Protein AF-A0A453KY57-F1 (afdb_monomer_lite)

Structure (mmCIF, N/CA/C/O backbone):
data_AF-A0A453KY57-F1
#
_entry.id   AF-A0A453KY57-F1
#
loop_
_atom_site.group_PDB
_atom_site.id
_atom_site.type_symbol
_atom_site.label_atom_id
_atom_site.label_alt_id
_atom_site.label_comp_id
_atom_site.label_asym_id
_atom_site.label_entity_id
_atom_site.label_seq_id
_atom_site.pdbx_PDB_ins_code
_atom_site.Cartn_x
_atom_site.Cartn_y
_atom_site.Cartn_z
_atom_site.occupancy
_atom_site.B_iso_or_equiv
_atom_site.auth_seq_id
_atom_site.auth_comp_id
_atom_site.auth_asym_id
_atom_site.auth_atom_id
_atom_site.pdbx_PDB_model_num
ATOM 1 N N . LEU A 1 1 ? -5.825 -2.140 -4.950 1.00 81.94 1 LEU A N 1
ATOM 2 C CA . LEU A 1 1 ? -4.880 -1.760 -3.873 1.00 81.94 1 LEU A CA 1
ATOM 3 C C . LEU A 1 1 ? -5.567 -1.044 -2.707 1.00 81.94 1 LEU A C 1
ATOM 5 O O . LEU A 1 1 ? -5.497 -1.556 -1.598 1.00 81.94 1 LEU A O 1
ATOM 9 N N . LYS A 1 2 ? -6.284 0.068 -2.941 1.00 85.69 2 LYS A N 1
ATOM 10 C CA . LYS A 1 2 ? -6.944 0.858 -1.880 1.00 85.69 2 LYS A CA 1
ATOM 11 C C . LYS A 1 2 ? -7.761 0.026 -0.877 1.00 85.69 2 LYS A C 1
ATOM 13 O O . LYS A 1 2 ? -7.515 0.114 0.319 1.00 85.69 2 LYS A O 1
ATOM 18 N N . GLY A 1 3 ? -8.666 -0.829 -1.362 1.00 86.31 3 GLY A N 1
ATOM 19 C CA . GLY A 1 3 ? -9.506 -1.665 -0.492 1.00 86.31 3 GLY A CA 1
ATOM 20 C C . GLY A 1 3 ? -8.716 -2.642 0.388 1.00 86.31 3 GLY A C 1
ATOM 21 O O . GLY A 1 3 ? -9.034 -2.801 1.559 1.00 86.31 3 GLY A O 1
ATOM 22 N N . ALA A 1 4 ? -7.631 -3.225 -0.132 1.00 88.25 4 ALA A N 1
ATOM 23 C CA . ALA A 1 4 ? -6.781 -4.139 0.634 1.00 88.25 4 ALA A CA 1
ATOM 24 C C . ALA A 1 4 ? -6.027 -3.419 1.768 1.00 88.25 4 ALA A C 1
ATOM 26 O O . ALA A 1 4 ? -5.888 -3.960 2.862 1.00 88.25 4 ALA A O 1
ATOM 27 N N . LEU A 1 5 ? -5.580 -2.179 1.534 1.00 87.56 5 LEU A N 1
ATOM 28 C CA . LEU A 1 5 ? -4.932 -1.355 2.562 1.00 87.56 5 LEU A CA 1
ATOM 29 C C . LEU A 1 5 ? -5.925 -0.905 3.645 1.00 87.56 5 LEU A C 1
ATOM 31 O O . LEU A 1 5 ? -5.584 -0.889 4.826 1.00 87.56 5 LEU A O 1
ATOM 35 N N . GLN A 1 6 ? -7.164 -0.587 3.261 1.00 87.25 6 GLN A N 1
ATOM 36 C CA . GLN A 1 6 ? -8.233 -0.260 4.209 1.00 87.25 6 GLN A CA 1
ATOM 37 C C . GLN A 1 6 ? -8.622 -1.467 5.075 1.00 87.25 6 GLN A C 1
ATOM 39 O O . GLN A 1 6 ? -8.809 -1.321 6.282 1.00 87.25 6 GLN A O 1
ATOM 44 N N . GLU A 1 7 ? -8.685 -2.665 4.491 1.00 88.81 7 GLU A N 1
ATOM 45 C CA . GLU A 1 7 ? -8.918 -3.898 5.246 1.00 88.81 7 GLU A CA 1
ATOM 46 C C . GLU A 1 7 ? -7.761 -4.195 6.212 1.00 88.81 7 GLU A C 1
ATOM 48 O O . GLU A 1 7 ? -7.995 -4.492 7.385 1.00 88.81 7 GLU A O 1
ATOM 53 N N . LEU A 1 8 ? -6.510 -4.045 5.760 1.00 86.25 8 LEU A N 1
ATOM 54 C CA . LEU A 1 8 ? -5.327 -4.222 6.606 1.00 86.25 8 LEU A CA 1
ATOM 55 C C . LEU A 1 8 ? -5.3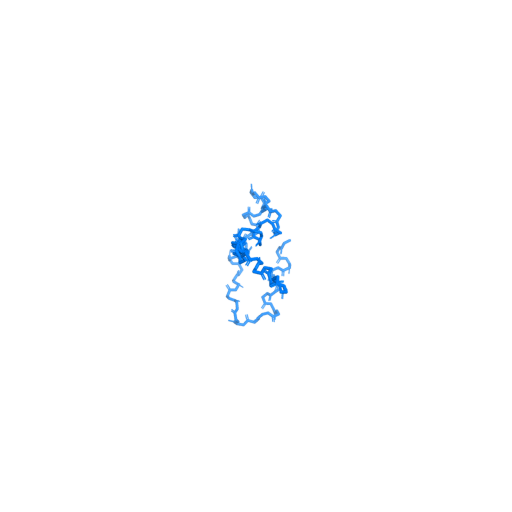34 -3.259 7.800 1.00 86.25 8 LEU A C 1
ATOM 57 O O . LEU A 1 8 ? -5.091 -3.692 8.923 1.00 86.25 8 LEU A O 1
ATOM 61 N N . ARG A 1 9 ? -5.684 -1.985 7.583 1.00 85.94 9 ARG A N 1
ATOM 62 C CA . ARG A 1 9 ? -5.867 -0.999 8.660 1.00 85.94 9 ARG A CA 1
ATOM 63 C C . ARG A 1 9 ? -6.870 -1.495 9.707 1.00 85.94 9 ARG A C 1
ATOM 65 O O . ARG A 1 9 ? -6.604 -1.407 10.902 1.00 85.94 9 ARG A O 1
ATOM 72 N N . GLY A 1 10 ? -7.996 -2.057 9.265 1.00 83.50 10 GLY A N 1
ATOM 73 C CA . GLY A 1 10 ? -8.999 -2.638 10.160 1.00 83.50 10 GLY A CA 1
ATOM 74 C C . GLY A 1 10 ? -8.485 -3.848 10.950 1.00 83.50 10 GLY A C 1
ATOM 75 O O . GLY A 1 10 ? -8.844 -4.016 12.112 1.00 83.50 10 GLY A O 1
ATOM 76 N N . ARG A 1 11 ? -7.618 -4.672 10.347 1.00 86.31 11 ARG A N 1
ATOM 77 C CA . ARG A 1 11 ? -7.062 -5.890 10.969 1.00 86.31 11 ARG A CA 1
ATOM 78 C C . ARG A 1 11 ? -5.902 -5.613 11.923 1.00 86.31 11 ARG A C 1
ATOM 80 O O . ARG A 1 11 ? -5.775 -6.305 12.928 1.00 86.31 11 ARG A O 1
ATOM 87 N N . THR A 1 12 ? -5.050 -4.641 11.606 1.00 81.31 12 THR A N 1
ATOM 88 C CA . THR A 1 12 ? -3.857 -4.305 12.400 1.00 81.31 12 THR A CA 1
ATOM 89 C C . THR A 1 12 ? -4.155 -3.272 13.494 1.00 81.31 12 THR A C 1
ATOM 91 O O . THR A 1 12 ? -3.381 -3.137 14.444 1.00 81.31 12 THR A O 1
ATOM 94 N N . GLY A 1 13 ? -5.304 -2.592 13.419 1.00 74.12 13 GLY A N 1
ATOM 95 C CA . GLY A 1 13 ? -5.732 -1.622 14.424 1.00 74.12 13 GLY A CA 1
ATOM 96 C C . GLY A 1 13 ? -4.710 -0.495 14.588 1.00 74.12 13 GLY A C 1
ATOM 97 O O . GLY A 1 13 ? -4.115 -0.040 13.615 1.00 74.12 13 GLY A O 1
ATOM 98 N N . SER A 1 14 ? -4.468 -0.064 15.829 1.00 73.06 14 SER A N 1
ATOM 99 C CA . SER A 1 14 ? -3.548 1.044 16.137 1.00 73.06 14 SER A CA 1
ATOM 100 C C . SER A 1 14 ? -2.061 0.697 16.021 1.00 73.06 14 SER A C 1
ATOM 102 O O . SER A 1 14 ? -1.224 1.574 16.204 1.00 73.06 14 SER A O 1
ATOM 104 N N . ALA A 1 15 ? -1.702 -0.562 15.752 1.00 78.44 15 ALA A N 1
ATOM 105 C CA . ALA A 1 15 ? -0.296 -0.947 15.609 1.00 78.44 15 ALA A CA 1
ATOM 106 C C . ALA A 1 15 ? 0.322 -0.439 14.294 1.00 78.44 15 ALA A C 1
ATOM 108 O O . ALA A 1 15 ? 1.544 -0.421 14.154 1.00 78.44 15 ALA A O 1
ATOM 109 N N . LEU A 1 16 ? -0.513 -0.033 13.334 1.00 72.69 16 LEU A N 1
ATOM 110 C CA . LEU A 1 16 ? -0.086 0.471 12.038 1.00 72.69 16 LEU A CA 1
ATOM 111 C C . LEU A 1 16 ? -0.881 1.741 11.720 1.00 72.69 16 LEU A C 1
ATOM 113 O O . LEU A 1 16 ? -2.078 1.680 11.439 1.00 72.69 16 LEU A O 1
ATOM 117 N N . GLU A 1 17 ? -0.218 2.896 11.764 1.00 79.69 17 GLU A N 1
ATOM 118 C CA . GLU A 1 17 ? -0.830 4.182 11.411 1.00 79.69 17 GLU A CA 1
ATOM 119 C C . GLU A 1 17 ? -1.002 4.307 9.893 1.00 79.69 17 GLU A C 1
ATOM 121 O O . GLU A 1 17 ? -0.227 4.951 9.187 1.00 79.69 17 GLU A O 1
ATOM 126 N N . LEU A 1 18 ? -2.038 3.647 9.378 1.00 84.88 18 LEU A N 1
ATOM 127 C CA . LEU A 1 18 ? -2.478 3.771 7.995 1.00 84.88 18 LEU A CA 1
ATOM 128 C C . LEU A 1 18 ? -3.615 4.796 7.905 1.00 84.88 18 LEU A C 1
ATOM 130 O O . LEU A 1 18 ? -4.787 4.450 8.057 1.00 84.88 18 LEU A O 1
ATOM 134 N N . ASP A 1 19 ? -3.273 6.065 7.683 1.00 87.94 19 ASP A N 1
ATOM 135 C CA . ASP A 1 19 ? -4.257 7.119 7.404 1.00 87.94 19 ASP A CA 1
ATOM 136 C C . ASP A 1 19 ? -4.693 7.128 5.925 1.00 87.94 19 ASP A C 1
ATOM 138 O O . ASP A 1 19 ? -3.979 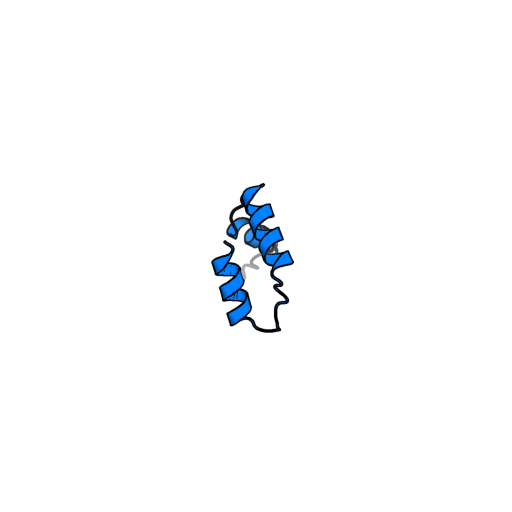6.632 5.049 1.00 87.94 19 ASP A O 1
ATOM 142 N N . ASP A 1 20 ? -5.860 7.708 5.627 1.00 87.38 20 ASP A N 1
ATOM 143 C CA . ASP A 1 20 ? -6.397 7.790 4.263 1.00 87.38 20 ASP A CA 1
ATOM 144 C C . ASP A 1 20 ? -5.452 8.545 3.310 1.00 87.38 20 ASP A C 1
ATOM 146 O O . ASP A 1 20 ? -5.288 8.137 2.157 1.00 87.38 20 ASP A O 1
ATOM 150 N N . GLY A 1 21 ? -4.744 9.573 3.802 1.00 89.62 21 GLY A N 1
ATOM 151 C CA . GLY A 1 21 ? -3.724 10.282 3.026 1.00 89.62 21 GLY A CA 1
ATOM 152 C C . GLY A 1 21 ? -2.544 9.383 2.640 1.00 89.62 21 GLY A C 1
ATOM 153 O O . GLY A 1 21 ? -2.102 9.397 1.489 1.00 89.62 21 GLY A O 1
ATOM 154 N N . LEU A 1 22 ? -2.084 8.539 3.570 1.00 89.75 22 LEU A N 1
ATOM 155 C CA . LEU A 1 22 ? -1.001 7.584 3.323 1.00 89.75 22 LEU A CA 1
ATOM 156 C C . LEU A 1 22 ? -1.440 6.477 2.357 1.00 89.75 22 LEU A C 1
ATOM 158 O O . LEU A 1 22 ? -0.710 6.142 1.425 1.00 89.75 22 LEU A O 1
ATOM 162 N N . ILE A 1 23 ? -2.647 5.935 2.545 1.00 89.69 23 ILE A N 1
ATOM 163 C CA . ILE A 1 23 ? -3.230 4.921 1.657 1.00 89.69 23 ILE A CA 1
ATOM 164 C C . ILE A 1 23 ? -3.371 5.479 0.237 1.00 89.69 23 ILE A C 1
ATOM 166 O O . ILE A 1 23 ? -3.00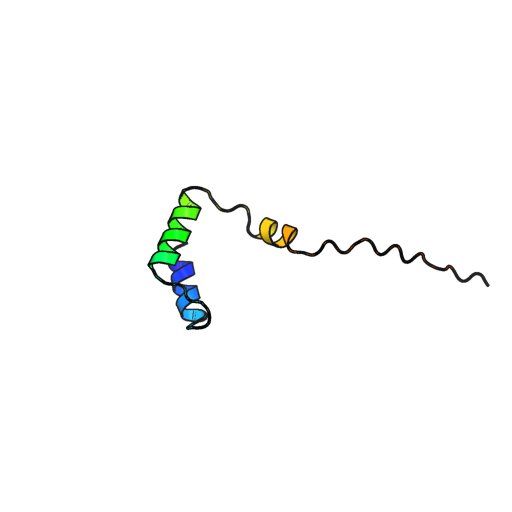6 4.803 -0.723 1.00 89.69 23 ILE A O 1
ATOM 170 N N . SER A 1 24 ? -3.870 6.708 0.096 1.00 89.38 24 SER A N 1
ATOM 171 C CA . SER A 1 24 ? -3.999 7.380 -1.199 1.00 89.38 24 SER A CA 1
ATOM 172 C C . SER A 1 24 ? -2.637 7.584 -1.870 1.00 89.38 24 SER A C 1
ATOM 174 O O . SER A 1 24 ? -2.472 7.253 -3.044 1.00 89.38 24 SER A O 1
ATOM 176 N N . GLY A 1 25 ? -1.631 8.031 -1.109 1.00 90.06 25 GLY A N 1
ATOM 177 C CA . GLY A 1 25 ? -0.260 8.179 -1.599 1.00 90.06 25 GLY A CA 1
ATOM 178 C C . GLY A 1 25 ? 0.346 6.859 -2.085 1.00 90.06 25 GLY A C 1
ATOM 179 O O . GLY A 1 25 ? 0.925 6.818 -3.167 1.00 90.06 25 GLY A O 1
ATOM 180 N N . LEU A 1 26 ? 0.154 5.765 -1.341 1.00 88.06 26 LEU A N 1
ATOM 181 C CA . LEU A 1 26 ? 0.616 4.428 -1.736 1.00 88.06 26 LEU A CA 1
ATOM 182 C C . LEU A 1 26 ? -0.070 3.929 -3.009 1.00 88.06 26 LEU A C 1
ATOM 184 O O . LEU A 1 26 ? 0.582 3.337 -3.869 1.00 88.06 26 LEU A O 1
ATOM 188 N N . VAL A 1 27 ? -1.378 4.166 -3.133 1.00 87.56 27 VAL A N 1
ATOM 189 C CA . VAL A 1 27 ? -2.136 3.806 -4.336 1.00 87.56 27 VAL A CA 1
ATOM 190 C C . VAL A 1 27 ? -1.614 4.578 -5.543 1.00 87.56 27 VAL A C 1
ATOM 192 O O . VAL A 1 27 ? -1.257 3.950 -6.535 1.00 87.56 27 VAL A O 1
ATOM 195 N N . SER A 1 28 ? -1.466 5.898 -5.415 1.00 87.50 28 SER A N 1
ATOM 196 C CA . SER A 1 28 ? -0.958 6.754 -6.490 1.00 87.50 28 SER A CA 1
ATOM 197 C C . SER A 1 28 ? 0.475 6.389 -6.885 1.00 87.50 28 SER A C 1
ATOM 199 O O . SER A 1 28 ? 0.795 6.311 -8.068 1.00 87.50 28 SER A O 1
ATOM 201 N N . PHE A 1 29 ? 1.332 6.083 -5.906 1.00 85.50 29 PHE A N 1
ATOM 202 C CA . PHE A 1 29 ? 2.698 5.634 -6.162 1.00 85.50 29 PHE A CA 1
ATOM 203 C C . PHE A 1 29 ? 2.727 4.352 -7.003 1.00 85.50 29 PHE A C 1
ATOM 205 O O . PHE A 1 29 ? 3.458 4.284 -7.987 1.00 85.50 29 PHE A O 1
ATOM 212 N N . CYS A 1 30 ? 1.889 3.369 -6.660 1.00 80.62 30 CYS A N 1
ATOM 213 C CA . CYS A 1 30 ? 1.810 2.107 -7.397 1.00 80.62 30 CYS A CA 1
ATOM 214 C C . CYS A 1 30 ? 1.2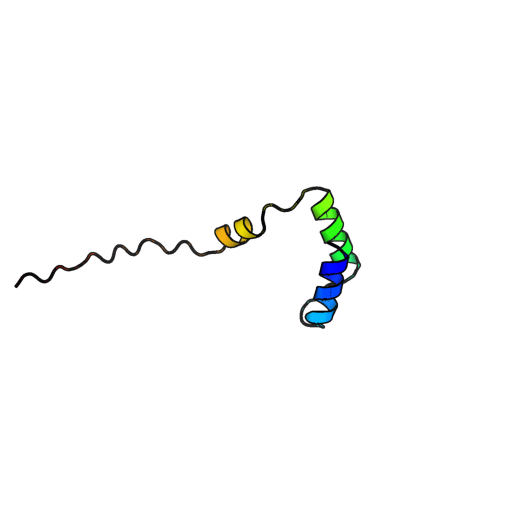04 2.259 -8.804 1.00 80.62 30 CYS A C 1
ATOM 216 O O . CYS A 1 30 ? 1.463 1.422 -9.665 1.00 80.62 30 CYS A O 1
ATOM 218 N N . GLU A 1 31 ? 0.394 3.293 -9.048 1.00 82.81 31 GLU A N 1
ATOM 219 C CA . GLU A 1 31 ? -0.106 3.631 -10.389 1.00 82.81 31 GLU A CA 1
ATOM 220 C C . GLU A 1 31 ? 0.967 4.303 -11.255 1.00 82.81 31 GLU A C 1
ATOM 222 O O . GLU A 1 31 ? 1.018 4.073 -12.462 1.00 82.81 31 GLU A O 1
ATOM 227 N N . LEU A 1 32 ? 1.836 5.114 -10.645 1.00 80.00 32 LEU A N 1
ATOM 228 C CA . LEU A 1 32 ? 2.945 5.788 -11.329 1.00 80.00 32 LEU A CA 1
ATOM 229 C C . LEU A 1 32 ? 4.084 4.825 -11.675 1.00 80.00 32 LEU A C 1
ATOM 231 O O . LEU A 1 32 ? 4.722 4.965 -12.718 1.00 80.00 32 LEU A O 1
ATOM 235 N N . ALA A 1 33 ? 4.335 3.850 -10.808 1.00 72.00 33 ALA A N 1
ATOM 236 C CA . ALA A 1 33 ? 5.253 2.757 -11.057 1.00 72.00 33 ALA A CA 1
ATOM 237 C C . ALA A 1 33 ? 4.728 1.521 -10.320 1.00 72.00 33 ALA A C 1
ATOM 239 O O . ALA A 1 33 ? 4.699 1.536 -9.084 1.00 72.00 33 ALA A O 1
ATOM 240 N N . PRO A 1 34 ? 4.320 0.448 -11.025 1.00 65.88 34 PRO A N 1
ATOM 241 C CA . PRO A 1 34 ? 3.980 -0.787 -10.344 1.00 65.88 34 PRO A CA 1
ATOM 242 C C . PRO A 1 34 ? 5.198 -1.202 -9.510 1.00 65.88 34 PRO A C 1
ATOM 244 O O . PRO A 1 34 ? 6.314 -1.225 -10.044 1.00 65.88 34 PRO A O 1
ATOM 247 N N . PRO A 1 35 ? 5.028 -1.463 -8.203 1.00 65.69 35 PRO A N 1
ATOM 248 C CA . PRO A 1 35 ? 6.148 -1.880 -7.384 1.00 65.69 35 PRO A CA 1
ATOM 249 C C . PRO A 1 35 ? 6.743 -3.155 -7.997 1.00 65.69 35 PRO A C 1
ATOM 251 O O . PRO A 1 35 ? 5.982 -3.998 -8.488 1.00 65.69 35 PRO A O 1
ATOM 254 N N . PRO A 1 36 ? 8.081 -3.308 -8.000 1.00 65.75 36 PRO A N 1
ATOM 255 C CA . PRO A 1 36 ? 8.684 -4.576 -8.376 1.00 65.75 36 PRO A CA 1
ATOM 256 C C . PRO A 1 36 ? 8.121 -5.680 -7.479 1.00 65.75 36 PRO A C 1
ATOM 258 O O . PRO A 1 36 ? 7.635 -5.410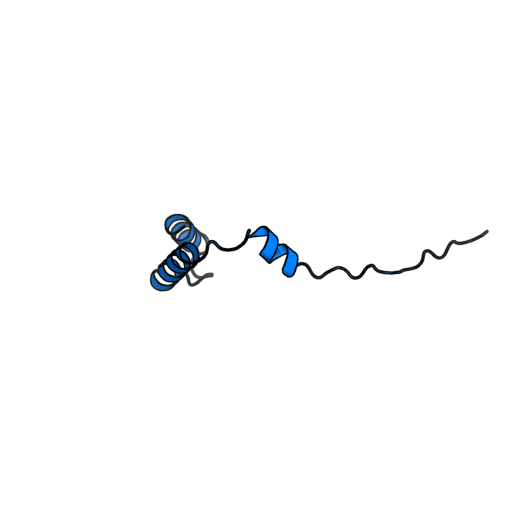 -6.374 1.00 65.75 36 PRO A O 1
ATOM 261 N N . ASP A 1 37 ? 8.145 -6.909 -7.992 1.00 72.81 37 ASP A N 1
ATOM 262 C CA . ASP A 1 37 ? 7.523 -8.056 -7.343 1.00 72.81 37 ASP A CA 1
ATOM 263 C C . ASP A 1 37 ? 7.888 -8.093 -5.851 1.00 72.81 37 ASP A C 1
ATOM 265 O O . ASP A 1 37 ? 9.056 -7.945 -5.482 1.00 72.81 37 ASP A O 1
ATOM 269 N N . ALA A 1 38 ? 6.894 -8.237 -4.970 1.00 68.06 38 ALA A N 1
ATOM 270 C CA . ALA A 1 38 ? 7.124 -8.153 -3.526 1.00 68.06 38 ALA A CA 1
ATOM 271 C C . ALA A 1 38 ? 8.151 -9.198 -3.043 1.00 68.06 38 ALA A C 1
ATOM 273 O O . ALA A 1 38 ? 8.825 -8.988 -2.031 1.00 68.06 38 ALA A O 1
ATOM 274 N N . ALA A 1 39 ? 8.304 -10.298 -3.790 1.00 66.12 39 ALA A N 1
ATOM 275 C CA . ALA A 1 39 ? 9.335 -11.305 -3.575 1.00 66.12 39 ALA A CA 1
ATOM 276 C C . ALA A 1 39 ? 10.766 -10.753 -3.732 1.00 66.12 39 ALA A C 1
ATOM 278 O O . ALA A 1 39 ? 11.654 -11.137 -2.970 1.00 66.12 39 ALA A O 1
ATOM 279 N N . ASP A 1 40 ? 10.990 -9.819 -4.656 1.00 68.06 40 ASP A N 1
ATOM 280 C CA . ASP A 1 40 ? 12.302 -9.223 -4.932 1.00 68.06 40 ASP A CA 1
ATOM 281 C C . ASP A 1 40 ? 12.778 -8.343 -3.760 1.00 68.06 40 ASP A C 1
ATOM 283 O O . ASP A 1 40 ? 13.919 -8.432 -3.298 1.00 68.06 40 ASP A O 1
ATOM 287 N N . TYR A 1 41 ? 11.850 -7.594 -3.151 1.00 64.94 41 TYR A N 1
ATOM 288 C CA . TYR A 1 41 ? 12.114 -6.838 -1.921 1.00 64.94 41 TYR A CA 1
ATOM 289 C C . TYR A 1 41 ? 12.505 -7.730 -0.737 1.00 64.94 41 TYR A C 1
ATOM 291 O O . TYR A 1 41 ? 13.311 -7.322 0.105 1.00 64.94 41 TYR A O 1
ATOM 299 N N . LEU A 1 42 ? 11.941 -8.938 -0.640 1.00 65.19 42 LEU A N 1
ATOM 300 C CA . LEU A 1 42 ? 12.306 -9.899 0.403 1.00 65.19 42 LEU A CA 1
ATOM 301 C C . LEU A 1 42 ? 13.670 -10.538 0.122 1.00 65.19 42 LEU A C 1
ATOM 303 O O . LEU A 1 42 ? 14.447 -10.722 1.059 1.00 65.19 42 LEU A O 1
ATOM 307 N N . ALA A 1 43 ? 13.993 -10.796 -1.147 1.00 67.88 43 ALA A N 1
ATOM 308 C CA . ALA A 1 43 ? 15.280 -11.345 -1.566 1.00 67.88 43 ALA A CA 1
ATOM 309 C C . ALA A 1 43 ? 16.461 -10.410 -1.237 1.00 67.88 43 ALA A C 1
ATOM 311 O O . ALA A 1 43 ? 17.521 -10.874 -0.822 1.00 67.88 43 ALA A O 1
ATOM 312 N N . VAL A 1 44 ? 16.273 -9.088 -1.327 1.00 62.03 44 VAL A N 1
ATOM 313 C CA . VAL A 1 44 ? 17.285 -8.096 -0.906 1.00 62.03 44 VAL A CA 1
ATOM 314 C C . VAL A 1 44 ? 17.500 -8.072 0.612 1.00 62.03 44 VAL A C 1
ATOM 316 O O . VAL A 1 44 ? 18.587 -7.732 1.081 1.00 62.03 44 VAL A O 1
ATOM 319 N N . ARG A 1 45 ? 16.474 -8.410 1.402 1.00 53.91 45 ARG A N 1
ATOM 320 C CA . ARG A 1 45 ? 16.520 -8.326 2.873 1.00 53.91 45 ARG A CA 1
ATOM 321 C C . ARG A 1 45 ? 16.855 -9.644 3.551 1.00 53.91 45 ARG A C 1
ATOM 323 O O . ARG A 1 45 ? 17.143 -9.624 4.748 1.00 53.91 45 ARG A O 1
ATOM 330 N N . THR A 1 46 ? 16.849 -10.769 2.836 1.00 48.38 46 THR A N 1
ATOM 331 C CA . THR A 1 46 ? 17.472 -11.980 3.363 1.00 48.38 46 THR A CA 1
ATOM 332 C C . THR A 1 46 ? 18.964 -11.703 3.505 1.00 48.38 46 THR A C 1
ATOM 334 O O . THR A 1 46 ? 19.613 -11.450 2.489 1.00 48.38 46 THR A O 1
ATOM 337 N N . PRO A 1 47 ? 19.535 -11.709 4.725 1.00 51.62 47 PRO A N 1
ATOM 338 C CA . PRO A 1 47 ? 20.976 -11.659 4.859 1.00 51.62 47 PRO A CA 1
ATOM 339 C C . PRO A 1 47 ? 21.511 -12.845 4.067 1.00 51.62 47 PRO A C 1
ATOM 341 O O . PRO A 1 47 ? 21.206 -13.993 4.394 1.00 51.62 47 PRO A O 1
ATOM 344 N N . THR A 1 48 ? 22.259 -12.567 2.999 1.00 50.88 48 THR A N 1
ATOM 345 C CA . THR A 1 48 ? 23.066 -13.568 2.314 1.00 50.88 48 THR A CA 1
ATOM 346 C C . THR A 1 48 ? 23.835 -14.295 3.401 1.00 50.88 48 THR A C 1
ATOM 348 O O . THR A 1 48 ? 24.758 -13.742 4.004 1.00 50.8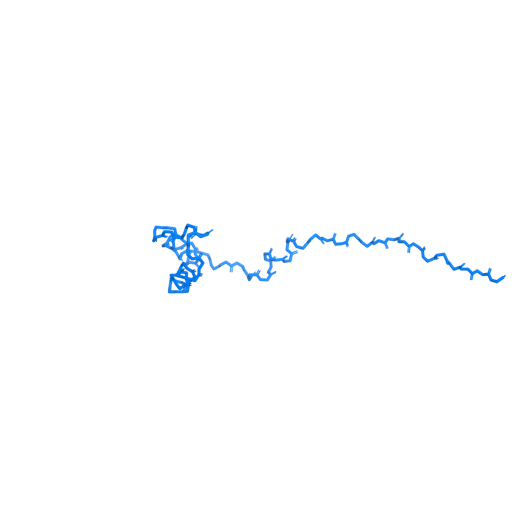8 48 THR A O 1
ATOM 351 N N . THR A 1 49 ? 23.405 -15.517 3.711 1.00 52.34 49 THR A N 1
ATOM 352 C CA . THR A 1 49 ? 24.167 -16.417 4.558 1.00 52.34 49 THR A CA 1
ATOM 353 C C . THR A 1 49 ? 25.470 -16.594 3.805 1.00 52.34 49 THR A C 1
ATOM 355 O O . THR A 1 49 ? 25.493 -17.213 2.741 1.00 52.34 49 THR A O 1
ATOM 358 N N . ARG A 1 50 ? 26.536 -15.943 4.290 1.00 49.44 50 ARG A N 1
ATOM 359 C CA . ARG A 1 50 ? 27.896 -16.197 3.819 1.00 49.44 50 ARG A CA 1
ATOM 360 C C . ARG A 1 50 ? 28.037 -17.716 3.734 1.00 49.44 50 ARG A C 1
ATOM 362 O O . ARG A 1 50 ? 27.691 -18.366 4.724 1.00 49.44 50 ARG A O 1
ATOM 369 N N . PRO A 1 51 ? 28.513 -18.293 2.617 1.00 48.09 51 PRO A N 1
ATOM 370 C CA . PRO A 1 51 ? 28.848 -19.703 2.613 1.00 48.09 51 PRO A CA 1
ATOM 371 C C . PRO A 1 51 ? 29.873 -19.900 3.729 1.00 48.09 51 PRO A C 1
ATOM 373 O O . PRO A 1 51 ? 30.991 -19.386 3.675 1.00 48.09 51 PRO A O 1
ATOM 376 N N . SER A 1 52 ? 29.429 -20.543 4.805 1.00 51.75 52 SER A N 1
ATOM 377 C CA . SER A 1 52 ? 30.273 -20.889 5.929 1.00 51.75 52 SER A CA 1
ATOM 378 C C . SER A 1 52 ? 31.221 -21.950 5.396 1.00 51.75 52 SER A C 1
ATOM 380 O O . SER A 1 52 ? 30.842 -23.110 5.255 1.00 51.75 52 SER A O 1
ATOM 382 N N . VAL A 1 53 ? 32.433 -21.544 5.014 1.00 59.69 53 VAL A N 1
ATOM 383 C CA . VAL A 1 53 ? 33.523 -22.462 4.675 1.00 59.69 53 VAL A CA 1
ATOM 384 C C . VAL A 1 53 ? 34.040 -23.093 5.971 1.00 59.69 53 VAL A C 1
ATOM 386 O O . VAL A 1 53 ? 35.189 -22.942 6.367 1.00 59.69 53 VAL A O 1
ATOM 389 N N . ILE A 1 54 ? 33.162 -23.774 6.706 1.00 59.94 54 ILE A N 1
ATOM 390 C CA . ILE A 1 54 ? 33.596 -24.672 7.769 1.00 59.94 54 ILE A CA 1
ATOM 391 C C . ILE A 1 54 ? 34.002 -25.940 7.038 1.00 59.94 54 ILE A C 1
ATOM 393 O O . ILE A 1 54 ? 33.181 -26.799 6.724 1.00 59.94 54 ILE A O 1
ATOM 397 N N . GLY A 1 55 ? 35.282 -25.964 6.667 1.00 58.38 55 GLY A N 1
ATOM 398 C CA . GLY A 1 55 ? 35.932 -27.117 6.080 1.00 58.38 55 GLY A CA 1
ATOM 399 C C . GLY A 1 55 ? 35.664 -28.341 6.943 1.00 58.38 55 GLY A C 1
ATOM 400 O O . GLY A 1 55 ? 35.947 -28.355 8.140 1.00 58.38 55 GLY A O 1
ATOM 401 N N . THR A 1 56 ? 35.093 -29.358 6.312 1.00 55.50 56 THR A N 1
ATOM 402 C CA . THR A 1 56 ? 35.001 -30.712 6.833 1.00 55.50 56 THR A CA 1
ATOM 403 C C . THR A 1 56 ? 36.399 -31.169 7.244 1.00 55.50 56 THR A C 1
ATOM 405 O O . THR A 1 56 ? 37.221 -31.507 6.395 1.00 55.50 56 THR A O 1
ATOM 408 N N . ILE A 1 57 ? 36.684 -31.184 8.545 1.00 59.53 57 ILE A N 1
ATOM 409 C CA . ILE A 1 57 ? 37.772 -31.999 9.082 1.00 59.53 57 ILE A CA 1
ATOM 410 C C . ILE A 1 57 ? 37.356 -33.457 8.906 1.00 59.53 57 ILE A C 1
ATOM 412 O O . ILE A 1 57 ? 36.565 -34.000 9.674 1.00 59.53 57 ILE A O 1
ATOM 416 N N . ALA A 1 58 ? 37.848 -34.075 7.836 1.00 55.84 58 ALA A N 1
ATOM 417 C CA . ALA A 1 58 ? 37.800 -35.515 7.682 1.00 55.84 58 ALA A CA 1
ATOM 418 C C . ALA A 1 58 ? 38.698 -36.134 8.763 1.00 55.84 58 ALA A C 1
ATOM 420 O O . ALA A 1 58 ? 39.924 -36.067 8.672 1.00 55.84 58 ALA A O 1
ATOM 421 N N . CYS A 1 59 ? 38.092 -36.725 9.795 1.00 50.94 59 CYS A N 1
ATOM 422 C CA . CYS A 1 59 ? 38.784 -37.670 10.663 1.00 50.94 59 CYS A CA 1
ATOM 423 C C . CYS A 1 59 ? 39.234 -38.853 9.800 1.00 50.94 59 CYS A C 1
ATOM 425 O O . CYS A 1 59 ? 38.396 -39.592 9.284 1.00 50.94 59 CYS A O 1
ATOM 427 N N . SER A 1 60 ? 40.544 -39.003 9.619 1.00 62.62 60 SER A N 1
ATOM 428 C CA . SER A 1 60 ? 41.134 -40.239 9.109 1.00 62.62 60 SER A CA 1
ATOM 429 C C . SER A 1 60 ? 41.618 -41.059 10.300 1.00 62.62 60 SER A C 1
ATOM 431 O O . SER A 1 60 ? 42.294 -40.522 11.177 1.00 62.62 60 SER A O 1
ATOM 433 N N . THR A 1 61 ? 41.160 -42.309 10.308 1.00 53.19 61 THR A N 1
ATOM 434 C CA . THR A 1 61 ? 41.431 -43.426 11.221 1.00 53.19 61 THR A CA 1
ATOM 435 C C . THR A 1 61 ? 42.888 -43.580 11.634 1.00 53.19 61 THR A C 1
ATOM 437 O O . THR A 1 61 ? 43.765 -43.435 10.755 1.00 53.19 61 THR A O 1
#

Sequence (61 aa):
LKGALQELRGRTGSALELDDGLISGLVSFCELAPPPDAADYLAVRTPTTRPSVIGTIACST

Radius of gyration: 21.44 Å; chains: 1; bounding box: 51×54×28 Å

Foldseek 3Di:
DLVVLVVVCVVCPPVDPDDPVNSVVVVVVCVVPPDPDVVVVVVVVPPPPDPPPPPPPPDDD

pLDDT: mean 72.69, std 13.96, range [48.09, 90.06]

Secondary structure (DSSP, 8-state):
-HHHHHHHHHHHGGGS---HHHHHHHHHHHHHSPPPPHHHHHHHHS---------------

Organism: Aegilops tauschii subsp. strangulata (NCBI:txid200361)